Protein AF-A0A9X8VI84-F1 (afdb_monomer)

Secondary structure (DSSP, 8-state):
-EEEEE--GGGGGHHHHHHHHTTTTT-EEEEE--S-HHHHHHHHHHHHHTTT-----HHHHSSHHHHHHHH--TT-SSS--HHHHHHHHHHHTSPP--S--GGG----TTS--SS--

Nearest PDB structures (foldseek):
  7bg0-assembly2_E  TM=4.722E-01  e=3.021E+00  Escherichia coli K-12
  2p1r-assembly2_D  TM=3.308E-01  e=7.789E+00  Salmonella enterica subsp. enterica serovar Typhimurium str. LT2

Radius of gyration: 16.67 Å; Cα contacts (8 Å, |Δi|>4): 75; chains: 1; bounding box: 37×34×41 Å

Sequence (117 aa):
PQVVVEVNGPGSFVGKLLRQALKGTGCGVREVTITNRQKRILDAFEAPLLPCFLWAHSDVLDGSAYDQMRVFNPVVTNLPDDFSDSGTGANSETPVRIGENWSENRPAQGREDWQPS

Organism: Serratia marcescens (NCBI:txid615)

Solvent-accessible surface area (backbone atoms only — not comparable to full-atom values): 7558 Å² total; per-residue (Å²): 103,73,48,79,39,67,49,54,87,85,35,67,55,51,58,60,53,47,49,62,74,37,59,91,69,74,48,46,71,45,79,42,76,80,90,54,63,48,60,51,36,48,62,38,47,51,68,36,50,76,79,66,70,65,82,76,58,66,73,47,62,78,30,72,43,37,58,35,59,74,71,61,48,76,88,58,87,86,62,81,45,71,56,45,54,56,50,26,55,59,49,65,69,53,79,84,83,84,89,75,80,80,87,68,82,61,80,68,91,85,63,84,72,89,68,87,130

Structure (mmCIF, N/CA/C/O backbone):
data_AF-A0A9X8VI84-F1
#
_entry.id   AF-A0A9X8VI84-F1
#
loop_
_atom_site.group_PDB
_atom_site.id
_atom_site.type_symbol
_atom_site.label_atom_id
_atom_site.label_alt_id
_atom_site.label_comp_id
_atom_site.label_asym_id
_atom_site.label_entity_id
_atom_site.label_seq_id
_atom_site.pdbx_PDB_ins_code
_atom_site.Cartn_x
_atom_site.Cartn_y
_atom_site.Cartn_z
_atom_site.occupancy
_atom_site.B_iso_or_equiv
_atom_site.auth_seq_id
_atom_site.auth_comp_id
_atom_site.auth_asym_id
_atom_site.auth_atom_id
_atom_site.pdbx_PDB_model_num
ATOM 1 N N . PRO A 1 1 ? -8.588 8.148 12.024 1.00 81.06 1 PRO A N 1
ATOM 2 C CA . PRO A 1 1 ? -8.634 7.430 10.725 1.00 81.06 1 PRO A CA 1
ATOM 3 C C . PRO A 1 1 ? -8.026 8.331 9.654 1.00 81.06 1 PRO A C 1
ATOM 5 O O . PRO A 1 1 ? -8.169 9.550 9.756 1.00 81.06 1 PRO A O 1
ATOM 8 N N . GLN A 1 2 ? -7.309 7.761 8.690 1.00 86.19 2 GLN A N 1
ATOM 9 C CA . GLN A 1 2 ? -6.584 8.543 7.697 1.00 86.19 2 GLN A CA 1
ATOM 10 C C . GLN A 1 2 ? -6.512 7.800 6.367 1.00 86.19 2 GLN A C 1
ATOM 12 O O . GLN A 1 2 ? -6.346 6.585 6.345 1.00 86.19 2 GLN A O 1
ATOM 17 N N . VAL A 1 3 ? -6.607 8.553 5.275 1.00 87.94 3 VAL A N 1
ATOM 18 C CA . VAL A 1 3 ? -6.343 8.085 3.915 1.00 87.94 3 VAL A CA 1
ATOM 19 C C . VAL A 1 3 ? -5.045 8.723 3.436 1.00 87.94 3 VAL A C 1
ATOM 21 O O . VAL A 1 3 ? -4.876 9.945 3.512 1.00 87.94 3 VAL A O 1
ATOM 24 N N . VAL A 1 4 ? -4.126 7.892 2.954 1.00 87.56 4 VAL A N 1
ATOM 25 C CA . VAL A 1 4 ? -2.869 8.333 2.347 1.00 87.56 4 VAL A CA 1
ATOM 26 C C . VAL A 1 4 ? -2.992 8.195 0.836 1.00 87.56 4 VAL A C 1
ATOM 28 O O . VAL A 1 4 ? -3.396 7.149 0.340 1.00 87.56 4 VAL A O 1
ATOM 31 N N . VAL A 1 5 ? -2.679 9.267 0.115 1.00 88.12 5 VAL A N 1
ATOM 32 C CA . VAL A 1 5 ? -2.837 9.356 -1.339 1.00 88.12 5 VAL A CA 1
ATOM 33 C C . VAL A 1 5 ? -1.489 9.684 -1.957 1.00 88.12 5 VAL A C 1
ATOM 35 O O . VAL A 1 5 ? -0.882 10.703 -1.624 1.00 88.12 5 VAL A O 1
ATOM 38 N N . GLU A 1 6 ? -1.028 8.832 -2.866 1.00 85.12 6 GLU A N 1
ATOM 39 C CA . GLU A 1 6 ? 0.147 9.121 -3.680 1.00 85.12 6 GLU A CA 1
ATOM 40 C C . GLU A 1 6 ? -0.175 10.219 -4.705 1.00 85.12 6 GLU A C 1
ATOM 42 O O . GLU A 1 6 ? -1.187 10.173 -5.409 1.00 85.12 6 GLU A O 1
ATOM 47 N N . VAL A 1 7 ? 0.696 11.223 -4.797 1.00 85.81 7 VAL A N 1
ATOM 48 C CA . VAL A 1 7 ? 0.569 12.330 -5.745 1.00 85.81 7 VAL A CA 1
ATOM 49 C C . VAL A 1 7 ? 1.571 12.151 -6.878 1.00 85.81 7 VAL A C 1
ATOM 51 O O . VAL A 1 7 ? 2.685 12.666 -6.823 1.00 85.81 7 VAL A O 1
ATOM 54 N N . ASN A 1 8 ? 1.124 11.473 -7.936 1.00 79.12 8 ASN A N 1
ATOM 55 C CA . ASN A 1 8 ? 1.837 11.350 -9.208 1.00 79.12 8 ASN A CA 1
ATOM 56 C C . ASN A 1 8 ? 0.984 11.952 -10.321 1.00 79.12 8 ASN A C 1
ATOM 58 O O . ASN A 1 8 ? -0.168 11.555 -10.450 1.00 79.12 8 ASN A O 1
ATOM 62 N N . GLY A 1 9 ? 1.520 12.884 -11.121 1.00 73.38 9 GLY A N 1
ATOM 63 C CA . GLY A 1 9 ? 0.868 13.471 -12.309 1.00 73.38 9 GLY A CA 1
ATOM 64 C C . GLY A 1 9 ? -0.661 13.686 -12.187 1.00 73.38 9 GLY A C 1
ATOM 65 O O . GLY A 1 9 ? -1.082 14.696 -11.614 1.00 73.38 9 GLY A O 1
ATOM 66 N N . PRO A 1 10 ? -1.505 12.758 -12.699 1.00 62.84 10 PRO A N 1
ATOM 67 C CA . PRO A 1 10 ? -2.974 12.819 -12.603 1.00 62.84 10 PRO A CA 1
ATOM 68 C C . PRO A 1 10 ? -3.550 12.777 -11.168 1.00 62.84 10 PRO A C 1
ATOM 70 O O . PRO A 1 10 ? -4.630 13.314 -10.924 1.00 62.84 10 PRO A O 1
ATOM 73 N N . GLY A 1 11 ? -2.836 12.206 -10.195 1.00 59.94 11 GLY A N 1
ATOM 74 C CA . GLY A 1 11 ? -3.253 12.078 -8.793 1.00 59.94 11 GLY A CA 1
ATOM 75 C C . GLY A 1 11 ? -3.285 13.387 -7.990 1.00 59.94 11 GLY A C 1
ATOM 76 O O . GLY A 1 11 ? -3.859 13.417 -6.902 1.00 59.94 11 GLY A O 1
ATOM 77 N N . SER A 1 12 ? -2.749 14.498 -8.516 1.00 71.69 12 SER A N 1
ATOM 78 C CA . SER A 1 12 ? -2.687 15.782 -7.781 1.00 71.69 12 SER A CA 1
ATOM 79 C C . SER A 1 12 ? -4.051 16.404 -7.444 1.00 71.69 12 SER A C 1
ATOM 81 O O . SER A 1 12 ? -4.147 17.284 -6.586 1.00 71.69 12 SER A O 1
ATOM 83 N N . PHE A 1 13 ? -5.128 15.923 -8.071 1.00 83.69 13 PHE A N 1
ATOM 84 C CA . PHE A 1 13 ? -6.496 16.375 -7.807 1.00 83.69 13 PHE A CA 1
ATOM 85 C C . PHE A 1 13 ? -7.233 15.511 -6.775 1.00 83.69 13 PHE A C 1
ATOM 87 O O . PHE A 1 13 ? -8.149 15.999 -6.106 1.00 83.69 13 PHE A O 1
ATOM 94 N N . VAL A 1 14 ? -6.824 14.249 -6.609 1.00 88.25 14 VAL A N 1
ATOM 95 C CA . VAL A 1 14 ? -7.552 13.245 -5.816 1.00 88.25 14 VAL A CA 1
ATOM 96 C C . VAL A 1 14 ? -7.604 13.637 -4.343 1.00 88.25 14 VAL A C 1
ATOM 98 O O . VAL A 1 14 ? -8.669 13.593 -3.729 1.00 88.25 14 VAL A O 1
ATOM 101 N N . GLY A 1 15 ? -6.493 14.108 -3.776 1.00 89.50 15 GLY A N 1
ATOM 102 C C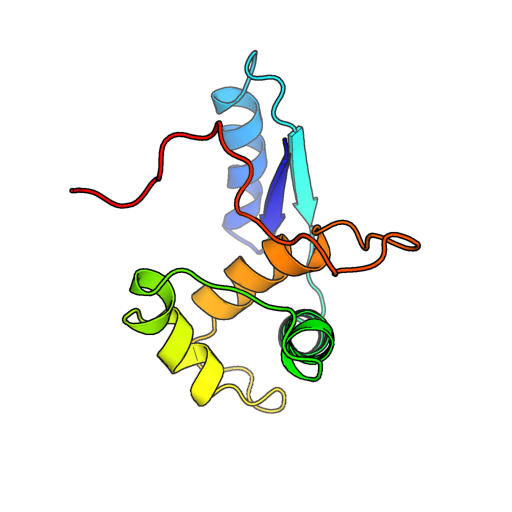A . GLY A 1 15 ? -6.459 14.479 -2.362 1.00 89.50 15 GLY A CA 1
ATOM 103 C C . GLY A 1 15 ? -7.355 15.678 -2.020 1.00 89.50 15 GLY A C 1
ATOM 104 O O . GLY A 1 15 ? -7.972 15.697 -0.954 1.00 89.50 15 GLY A O 1
ATOM 105 N N . LYS A 1 16 ? -7.526 16.644 -2.936 1.00 89.75 16 LYS A N 1
ATOM 106 C CA . LYS A 1 16 ? -8.469 17.765 -2.748 1.00 89.75 16 LYS A CA 1
ATOM 107 C C . LYS A 1 16 ? -9.922 17.289 -2.758 1.00 89.75 16 LYS A C 1
ATOM 109 O O . LYS A 1 16 ? -10.691 17.680 -1.881 1.00 89.75 16 LYS A O 1
ATOM 114 N N . LEU A 1 17 ? -10.275 16.419 -3.706 1.00 92.31 17 LEU A N 1
ATOM 115 C CA . LEU A 1 17 ? -11.614 15.829 -3.797 1.00 92.31 17 LEU A CA 1
ATOM 116 C C . LEU A 1 17 ? -11.937 14.979 -2.564 1.00 92.31 17 LEU A C 1
ATOM 118 O O . LEU A 1 17 ? -13.012 15.122 -1.989 1.00 92.31 17 LEU A O 1
ATOM 122 N N . LEU A 1 18 ? -10.987 14.164 -2.097 1.00 90.62 18 LEU A N 1
ATOM 123 C CA . LEU A 1 18 ? -11.159 13.354 -0.890 1.00 90.62 18 LEU A CA 1
ATOM 1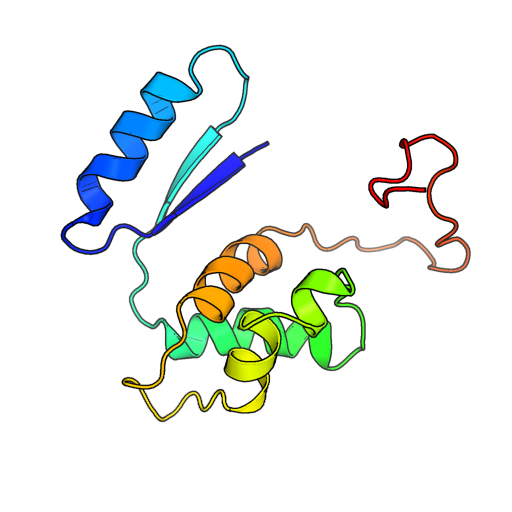24 C C . LEU A 1 18 ? -11.333 14.210 0.364 1.00 90.62 18 LEU A C 1
ATOM 126 O O . LEU A 1 18 ? -12.193 13.904 1.184 1.00 90.62 18 LEU A O 1
ATOM 130 N N . ARG A 1 19 ? -10.585 15.313 0.509 1.00 92.50 19 ARG A N 1
ATOM 131 C CA . ARG A 1 19 ? -10.782 16.248 1.633 1.00 92.50 19 ARG A CA 1
ATOM 132 C C . ARG A 1 19 ? -12.188 16.839 1.652 1.00 92.50 19 ARG A C 1
ATOM 134 O O . ARG A 1 19 ? -12.762 17.009 2.724 1.00 92.50 19 ARG A O 1
ATOM 141 N N . GLN A 1 20 ? -12.743 17.144 0.483 1.00 93.88 20 GLN A N 1
ATOM 142 C CA . GLN A 1 20 ? -14.116 17.622 0.373 1.00 93.88 20 GLN A CA 1
ATOM 143 C C . GLN A 1 20 ? -15.129 16.515 0.690 1.00 93.88 20 GLN A C 1
ATOM 145 O O . GLN A 1 20 ? -16.055 16.754 1.461 1.00 93.88 20 GLN A O 1
ATOM 150 N N . ALA A 1 21 ? -14.939 15.316 0.136 1.00 93.94 21 ALA A N 1
ATOM 151 C CA . ALA A 1 21 ? -15.840 14.180 0.327 1.00 93.94 21 ALA A CA 1
ATOM 152 C C . ALA A 1 21 ? -15.871 13.681 1.781 1.00 93.94 21 ALA A C 1
ATOM 154 O O . ALA A 1 21 ? -16.922 13.300 2.285 1.00 93.94 21 ALA A O 1
ATOM 155 N N . LEU A 1 22 ? -14.732 13.721 2.475 1.00 93.38 22 LEU A N 1
ATOM 156 C CA . LEU A 1 22 ? -14.589 13.251 3.856 1.00 93.38 22 LEU A CA 1
ATOM 157 C C . LEU A 1 22 ? -14.841 14.349 4.899 1.00 93.38 22 LEU A C 1
ATOM 159 O O . LEU A 1 22 ? -14.646 14.127 6.100 1.00 93.38 22 LEU A O 1
ATOM 163 N N . LYS A 1 23 ? -15.287 15.537 4.484 1.00 94.06 23 LYS A N 1
ATOM 164 C CA . LYS A 1 23 ? -15.569 16.641 5.403 1.00 94.06 23 LYS A CA 1
ATOM 165 C C . LYS A 1 23 ? -16.629 16.226 6.432 1.00 94.06 23 LYS A C 1
ATOM 167 O O . LYS A 1 23 ? -17.698 15.750 6.078 1.00 94.06 23 LYS A O 1
ATOM 172 N N . GLY A 1 24 ? -16.329 16.425 7.716 1.00 91.75 24 GLY A N 1
ATOM 173 C CA . GLY A 1 24 ? -17.226 16.071 8.826 1.00 91.75 24 GLY A CA 1
ATOM 174 C C . GLY A 1 24 ? -17.118 14.622 9.317 1.00 91.75 24 GLY A C 1
ATOM 175 O O . GLY A 1 24 ? -17.687 14.305 10.353 1.00 91.75 24 GLY A O 1
ATOM 176 N N . THR A 1 25 ? -16.342 13.762 8.645 1.00 93.00 25 THR A N 1
ATOM 177 C CA . THR A 1 25 ? -16.138 12.359 9.068 1.00 93.00 25 THR A CA 1
ATOM 178 C C . THR A 1 25 ? -15.039 12.186 10.124 1.00 93.00 25 THR A C 1
ATOM 180 O O . THR A 1 25 ? -14.905 11.118 10.713 1.00 93.00 25 THR A O 1
ATOM 183 N N . GLY A 1 26 ? -14.200 13.209 10.332 1.00 90.44 26 GLY A N 1
ATOM 184 C CA . GLY A 1 26 ? -12.994 13.108 11.164 1.00 90.44 26 GLY A CA 1
ATOM 185 C C . GLY A 1 26 ? -11.855 12.289 10.535 1.00 90.44 26 GLY A C 1
ATOM 186 O O . GLY A 1 26 ? -10.855 12.026 11.202 1.00 90.44 26 GLY A O 1
ATOM 187 N N . CYS A 1 27 ? -11.978 11.877 9.266 1.00 90.50 27 CYS A N 1
ATOM 188 C CA . CYS A 1 27 ? -10.923 11.184 8.531 1.00 90.50 27 CYS A CA 1
ATOM 189 C C . CYS A 1 27 ? -9.940 12.181 7.897 1.00 90.50 27 CYS A C 1
ATOM 191 O O . CYS A 1 27 ? -10.332 13.047 7.114 1.00 90.50 27 CYS A O 1
ATOM 193 N N . GLY A 1 28 ? -8.656 12.064 8.240 1.00 90.69 28 GLY A N 1
ATOM 194 C CA . GLY A 1 28 ? -7.596 12.880 7.651 1.00 90.69 28 GLY A CA 1
ATOM 195 C C . GLY A 1 28 ? -7.235 12.417 6.239 1.00 90.69 28 GLY A C 1
ATOM 196 O O . GLY A 1 28 ? -7.308 11.231 5.932 1.00 90.69 28 GLY A O 1
ATOM 197 N N . VAL A 1 29 ? -6.787 13.339 5.387 1.00 91.81 29 VAL A N 1
ATOM 198 C CA . VAL A 1 29 ? -6.239 13.013 4.061 1.00 91.81 29 VAL A CA 1
ATOM 199 C C . VAL A 1 29 ? -4.821 13.551 3.982 1.00 91.81 29 VAL A C 1
ATOM 201 O O . VAL A 1 29 ? -4.619 14.763 4.094 1.00 91.81 29 VAL A O 1
ATOM 2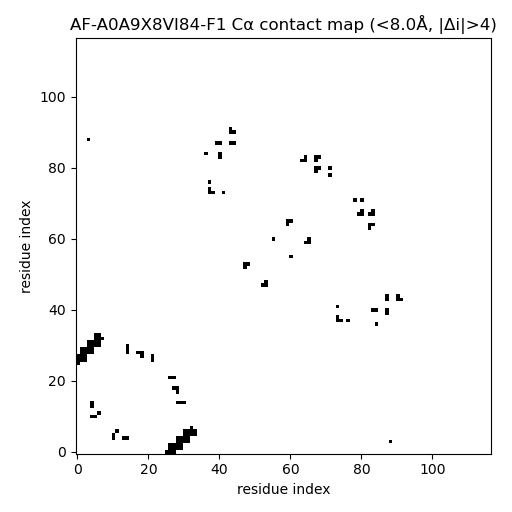04 N N . ARG A 1 30 ? -3.850 12.662 3.774 1.00 89.75 30 ARG A N 1
ATOM 205 C CA . ARG A 1 30 ? -2.437 13.016 3.612 1.00 89.75 30 ARG A CA 1
ATOM 206 C C . ARG A 1 30 ? -1.963 12.646 2.223 1.00 89.75 30 ARG A C 1
ATOM 208 O O . ARG A 1 30 ? -2.173 11.535 1.757 1.00 89.75 30 ARG A O 1
ATOM 215 N N . GLU A 1 31 ? -1.304 13.597 1.593 1.00 89.94 31 GLU A N 1
ATOM 216 C CA . GLU A 1 31 ? -0.677 13.420 0.293 1.00 89.94 31 GLU A CA 1
ATOM 217 C C . GLU A 1 31 ? 0.796 13.060 0.482 1.00 89.94 31 GLU A C 1
ATOM 219 O O . GLU A 1 31 ? 1.462 13.610 1.364 1.00 89.94 31 GLU A O 1
ATOM 224 N N . VAL A 1 32 ? 1.293 12.124 -0.323 1.00 87.44 32 VAL A N 1
ATOM 225 C CA . VAL A 1 32 ? 2.695 11.696 -0.319 1.00 87.44 32 VAL A CA 1
ATOM 226 C C . VAL A 1 32 ? 3.241 11.679 -1.739 1.00 87.44 32 VAL A C 1
ATOM 228 O O . VAL A 1 32 ? 2.556 11.271 -2.672 1.00 87.44 32 VAL A O 1
ATOM 231 N N . THR A 1 33 ? 4.485 12.112 -1.907 1.00 87.38 33 THR A N 1
ATOM 232 C CA . THR A 1 33 ? 5.227 11.945 -3.160 1.00 87.38 33 THR A CA 1
ATOM 233 C C . THR A 1 33 ? 6.234 10.826 -2.959 1.00 87.38 33 THR A C 1
ATOM 235 O O . THR A 1 33 ? 7.032 10.877 -2.021 1.00 87.38 33 THR A O 1
ATOM 238 N N . ILE A 1 34 ? 6.190 9.814 -3.820 1.00 85.25 34 ILE A N 1
ATOM 239 C CA . ILE A 1 34 ? 7.066 8.648 -3.727 1.00 85.25 34 ILE A CA 1
ATOM 240 C C . ILE A 1 34 ? 8.165 8.796 -4.775 1.00 85.25 34 ILE A C 1
ATOM 242 O O . ILE A 1 34 ? 7.905 8.906 -5.967 1.00 85.25 34 ILE A O 1
ATOM 246 N N . THR A 1 35 ? 9.416 8.825 -4.322 1.00 82.56 35 THR A N 1
ATOM 247 C CA . THR A 1 35 ? 10.587 8.954 -5.202 1.00 82.56 35 THR A CA 1
ATOM 248 C C . THR A 1 35 ? 11.141 7.606 -5.649 1.00 82.56 35 THR A C 1
ATOM 250 O O . THR A 1 35 ? 11.661 7.497 -6.754 1.00 82.56 35 THR A O 1
ATOM 253 N N . ASN A 1 36 ? 11.030 6.569 -4.813 1.00 87.62 36 ASN A N 1
ATOM 254 C CA . ASN A 1 36 ? 11.465 5.214 -5.141 1.00 87.62 36 ASN A CA 1
ATOM 255 C C . ASN A 1 36 ? 10.399 4.196 -4.721 1.00 87.62 36 ASN A C 1
ATOM 257 O O . ASN A 1 36 ? 10.398 3.705 -3.590 1.00 87.62 36 ASN A O 1
ATOM 261 N N . ARG A 1 37 ? 9.485 3.905 -5.653 1.00 87.31 37 ARG A N 1
ATOM 262 C CA . ARG A 1 37 ? 8.362 2.982 -5.450 1.00 87.31 37 ARG A CA 1
ATOM 263 C C . ARG A 1 37 ? 8.836 1.574 -5.086 1.00 87.31 37 ARG A C 1
ATOM 265 O O . ARG A 1 37 ? 8.411 1.040 -4.069 1.00 87.31 37 ARG A O 1
ATOM 272 N N . GLN A 1 38 ? 9.776 1.016 -5.850 1.00 91.50 38 GLN A N 1
ATOM 273 C CA . GLN A 1 38 ? 10.233 -0.367 -5.665 1.00 91.50 38 GLN A CA 1
ATOM 274 C C . GLN A 1 38 ? 10.853 -0.596 -4.283 1.00 91.50 38 GLN A C 1
ATOM 276 O O . GLN A 1 38 ? 10.519 -1.560 -3.596 1.00 91.50 38 GLN A O 1
ATOM 281 N N . LYS A 1 39 ? 11.705 0.334 -3.830 1.00 91.06 39 LYS A N 1
ATOM 282 C CA . LYS A 1 39 ? 12.287 0.265 -2.486 1.00 91.06 39 LYS A CA 1
ATOM 283 C C . LYS A 1 39 ? 11.220 0.364 -1.396 1.00 91.06 39 LYS A C 1
ATOM 285 O O . LYS A 1 39 ? 11.280 -0.373 -0.420 1.00 91.06 39 LYS A O 1
ATOM 290 N N . ARG A 1 40 ? 10.251 1.264 -1.562 1.00 90.00 40 ARG A N 1
ATOM 291 C CA . ARG A 1 40 ? 9.176 1.469 -0.589 1.00 90.00 40 ARG A CA 1
ATOM 292 C C . ARG A 1 40 ? 8.326 0.207 -0.412 1.00 90.00 40 ARG A C 1
ATOM 294 O O . ARG A 1 40 ? 8.038 -0.153 0.724 1.00 90.00 40 ARG A O 1
ATOM 301 N N . ILE A 1 41 ? 7.959 -0.457 -1.513 1.00 91.69 41 ILE A N 1
ATOM 302 C CA . ILE A 1 41 ? 7.210 -1.722 -1.482 1.00 91.69 41 ILE A CA 1
ATOM 303 C C . ILE A 1 41 ? 8.021 -2.787 -0.740 1.00 91.69 41 ILE A C 1
ATOM 305 O O . ILE A 1 41 ? 7.514 -3.394 0.201 1.00 91.69 41 ILE A O 1
ATOM 309 N N . LEU A 1 42 ? 9.293 -2.971 -1.111 1.00 92.31 42 LEU A N 1
ATOM 310 C CA . LEU A 1 42 ? 10.162 -3.954 -0.466 1.00 92.31 42 LEU A CA 1
ATOM 311 C C . LEU A 1 42 ? 10.258 -3.717 1.048 1.00 92.31 42 LEU A C 1
ATOM 313 O O . LEU A 1 42 ? 9.936 -4.614 1.823 1.00 92.31 42 LEU A O 1
ATOM 317 N N . ASP A 1 43 ? 10.612 -2.497 1.463 1.00 89.56 43 ASP A N 1
ATOM 318 C CA . ASP A 1 43 ? 10.813 -2.155 2.875 1.00 89.56 43 ASP A CA 1
ATOM 319 C C . ASP A 1 43 ? 9.520 -2.348 3.704 1.00 89.56 43 ASP A C 1
ATOM 321 O O . ASP A 1 43 ? 9.577 -2.759 4.865 1.00 89.56 43 ASP A O 1
ATOM 325 N N . ALA A 1 44 ? 8.341 -2.079 3.125 1.00 89.75 44 ALA A N 1
ATOM 326 C CA . ALA A 1 44 ? 7.064 -2.197 3.834 1.00 89.75 44 ALA A CA 1
ATOM 327 C C . ALA A 1 44 ? 6.569 -3.639 4.004 1.00 89.75 44 ALA A C 1
ATOM 329 O O . ALA A 1 44 ? 5.819 -3.906 4.944 1.00 89.75 44 ALA A O 1
ATOM 330 N N . PHE A 1 45 ? 6.935 -4.554 3.102 1.00 89.69 45 PHE A N 1
ATOM 331 C CA . PHE A 1 45 ? 6.499 -5.953 3.151 1.00 89.69 45 PHE A CA 1
ATOM 332 C C . PHE A 1 45 ? 7.548 -6.893 3.739 1.00 89.69 45 PHE A C 1
ATOM 334 O O . PHE A 1 45 ? 7.178 -7.835 4.434 1.00 89.69 45 PHE A O 1
ATOM 341 N N . GLU A 1 46 ? 8.838 -6.638 3.524 1.00 88.56 46 GLU A N 1
ATOM 342 C CA . GLU A 1 46 ? 9.917 -7.486 4.039 1.00 88.56 46 GLU A CA 1
ATOM 343 C C . GLU A 1 46 ? 9.874 -7.574 5.571 1.00 88.56 46 GLU A C 1
ATOM 345 O O . GLU A 1 46 ? 9.856 -8.670 6.137 1.00 88.56 46 GLU A O 1
ATOM 350 N N . ALA A 1 47 ? 9.761 -6.424 6.241 1.00 82.69 47 ALA A N 1
ATOM 351 C CA . ALA A 1 47 ? 9.747 -6.343 7.697 1.00 82.69 47 ALA A CA 1
ATOM 352 C C . ALA A 1 47 ? 8.611 -7.149 8.369 1.00 82.69 47 ALA A C 1
ATOM 354 O O . ALA A 1 47 ? 8.906 -7.855 9.333 1.00 82.69 47 ALA A O 1
ATOM 355 N N . PRO A 1 48 ? 7.340 -7.095 7.918 1.00 85.12 48 PRO A N 1
ATOM 356 C CA . PRO A 1 48 ? 6.267 -7.887 8.524 1.00 85.12 48 PRO A CA 1
ATOM 357 C C . PRO A 1 48 ? 6.134 -9.324 7.980 1.00 85.12 48 PRO A C 1
ATOM 359 O O . PRO A 1 48 ? 5.586 -10.173 8.688 1.00 85.12 48 PRO A O 1
ATOM 362 N N . LEU A 1 49 ? 6.629 -9.635 6.772 1.00 85.44 49 LEU A N 1
ATOM 363 C CA . LEU A 1 49 ? 6.569 -10.995 6.211 1.00 85.44 49 LEU A CA 1
ATOM 364 C C . LEU A 1 49 ? 7.617 -11.937 6.812 1.00 85.44 49 LEU A C 1
ATOM 366 O O . LEU A 1 49 ? 7.277 -13.072 7.133 1.00 85.44 49 LEU A O 1
ATOM 370 N N . LEU A 1 50 ? 8.864 -11.485 6.995 1.00 81.25 50 LEU A N 1
ATOM 371 C CA . LEU A 1 50 ? 9.949 -12.313 7.546 1.00 81.25 50 LEU A CA 1
ATOM 372 C C . LEU A 1 50 ? 9.620 -12.945 8.914 1.00 81.25 50 LEU A C 1
ATOM 374 O O . LEU A 1 50 ? 9.889 -14.133 9.094 1.00 8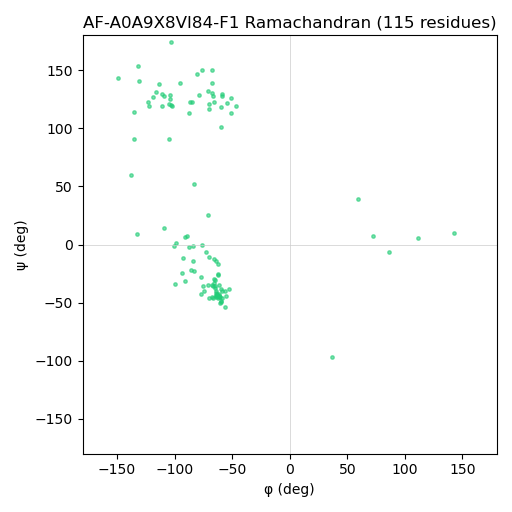1.25 50 LEU A O 1
ATOM 378 N N . PRO A 1 51 ? 9.034 -12.212 9.879 1.00 82.25 51 PRO A N 1
ATOM 379 C CA . PRO A 1 51 ? 8.629 -12.780 11.158 1.00 82.25 51 PRO A CA 1
ATOM 380 C C . PRO A 1 51 ? 7.191 -13.340 11.147 1.00 82.25 51 PRO A C 1
ATOM 382 O O . PRO A 1 51 ? 6.696 -13.717 12.206 1.00 82.25 51 PRO A O 1
ATOM 385 N N . CYS A 1 52 ? 6.513 -13.399 9.991 1.00 81.12 52 CYS A N 1
ATOM 386 C CA . CYS A 1 52 ? 5.126 -13.865 9.835 1.00 81.12 52 CYS A CA 1
ATOM 387 C C . CYS A 1 52 ? 4.082 -13.073 10.654 1.00 81.12 52 CYS A C 1
ATOM 389 O O . CYS A 1 52 ? 3.142 -13.651 11.199 1.00 81.12 52 CYS A O 1
ATOM 391 N N . PHE A 1 53 ? 4.224 -11.747 10.740 1.00 79.25 53 PHE A N 1
ATOM 392 C CA . PHE A 1 53 ? 3.282 -10.870 11.457 1.00 79.25 53 PHE A CA 1
ATOM 393 C C . PHE A 1 53 ? 2.295 -10.134 10.538 1.00 79.25 53 PHE A C 1
ATOM 395 O O . PHE A 1 53 ? 1.437 -9.404 11.035 1.00 79.25 53 PHE A O 1
ATOM 402 N N . LEU A 1 54 ? 2.378 -10.324 9.217 1.00 84.19 54 LEU A N 1
ATOM 403 C CA . LEU A 1 54 ? 1.386 -9.806 8.276 1.00 84.19 54 LEU A CA 1
ATOM 404 C C . LEU A 1 54 ? 0.223 -10.790 8.120 1.00 84.19 54 LEU A C 1
ATOM 406 O O . LEU A 1 54 ? 0.419 -11.932 7.711 1.00 84.19 54 LEU A O 1
ATOM 410 N N . TRP A 1 55 ? -0.990 -10.319 8.393 1.00 84.25 55 TRP A N 1
ATOM 411 C CA . TRP A 1 55 ? -2.224 -11.073 8.195 1.00 84.25 55 TRP A CA 1
ATOM 412 C C . TRP A 1 55 ? -3.035 -10.405 7.093 1.00 84.25 55 TRP A C 1
ATOM 414 O O . TRP A 1 55 ? -3.147 -9.180 7.052 1.00 84.25 55 TRP A O 1
ATOM 424 N N . ALA A 1 56 ? -3.617 -11.211 6.217 1.00 85.44 56 ALA A N 1
ATOM 425 C CA . ALA A 1 56 ? -4.494 -10.752 5.154 1.00 85.44 56 ALA A CA 1
ATOM 426 C C . ALA A 1 56 ? -5.761 -11.607 5.142 1.00 85.44 56 ALA A C 1
ATOM 428 O O . ALA A 1 56 ? -5.746 -12.759 5.579 1.00 85.44 56 ALA A O 1
ATOM 429 N N . HIS A 1 57 ? -6.858 -11.037 4.649 1.00 88.69 57 HIS A N 1
ATOM 430 C CA . HIS A 1 57 ? -8.060 -11.820 4.399 1.00 88.69 57 HIS A CA 1
ATOM 431 C C . HIS A 1 57 ? -7.829 -12.823 3.251 1.00 88.69 57 HIS A C 1
ATOM 433 O O . HIS A 1 57 ? -7.070 -12.515 2.333 1.00 88.69 57 HIS A O 1
ATOM 439 N N . SER A 1 58 ? -8.508 -13.978 3.260 1.00 89.75 58 SER A N 1
ATOM 440 C CA . SER A 1 58 ? -8.479 -14.947 2.156 1.00 89.75 58 SER A CA 1
ATOM 441 C C . SER A 1 58 ? -8.825 -14.313 0.813 1.00 89.75 58 SER A C 1
ATOM 443 O O . SER A 1 58 ? -8.115 -14.574 -0.145 1.00 89.75 58 SER A O 1
ATOM 445 N N . ASP A 1 59 ? -9.775 -13.373 0.744 1.00 88.50 59 ASP A N 1
ATOM 446 C CA . ASP A 1 59 ? -10.103 -12.709 -0.533 1.00 88.50 59 ASP A CA 1
ATOM 447 C C . ASP A 1 59 ? -8.922 -11.921 -1.126 1.00 88.50 59 ASP A C 1
ATOM 449 O O . ASP A 1 59 ? -8.847 -11.715 -2.335 1.00 88.50 59 ASP A O 1
ATOM 453 N N . VAL A 1 60 ? -7.988 -11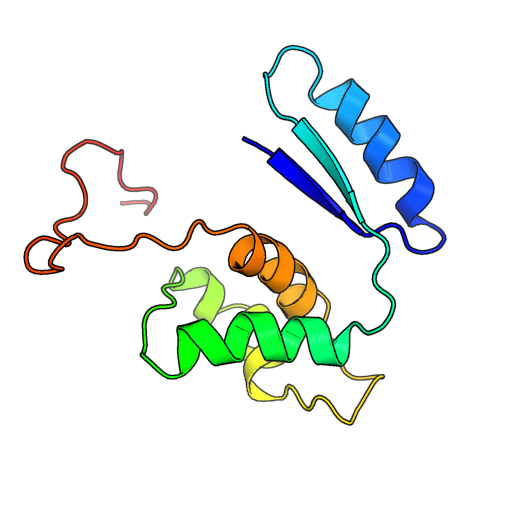.454 -0.287 1.00 88.19 60 VAL A N 1
ATOM 454 C CA . VAL A 1 60 ? -6.760 -10.793 -0.757 1.00 88.19 60 VAL A CA 1
ATOM 455 C C . VAL A 1 60 ? -5.775 -11.826 -1.306 1.00 88.19 60 VAL A C 1
ATOM 457 O O . VAL A 1 60 ? -5.074 -11.539 -2.276 1.00 88.19 60 VAL A O 1
ATOM 460 N N . LEU A 1 61 ? -5.733 -13.016 -0.699 1.00 87.56 61 LEU A N 1
ATOM 461 C CA . LEU A 1 61 ? -4.898 -14.139 -1.134 1.00 87.56 61 LEU A CA 1
ATOM 462 C C . LEU A 1 61 ? -5.409 -14.766 -2.437 1.00 87.56 61 LEU A C 1
ATOM 464 O O . LEU A 1 61 ? -4.606 -15.158 -3.275 1.00 87.56 61 LEU A O 1
ATOM 468 N N . ASP A 1 62 ? -6.727 -14.800 -2.619 1.00 89.19 62 ASP A N 1
ATOM 469 C CA . ASP A 1 62 ? -7.389 -15.300 -3.828 1.00 89.19 62 ASP A CA 1
ATOM 470 C C . ASP A 1 62 ? -7.486 -14.229 -4.935 1.00 89.19 62 ASP A C 1
ATOM 472 O O . ASP A 1 62 ? -7.998 -14.482 -6.028 1.00 89.19 62 ASP A O 1
ATOM 476 N N . GLY A 1 63 ? -7.006 -13.014 -4.655 1.00 88.50 63 GLY A N 1
ATOM 477 C CA . GLY A 1 63 ? -7.044 -11.869 -5.556 1.00 88.50 63 GLY A CA 1
ATOM 478 C C . GLY A 1 63 ? -5.707 -11.559 -6.234 1.00 88.50 63 GLY A C 1
ATOM 479 O O . GLY A 1 63 ? -4.643 -12.074 -5.894 1.00 88.50 63 GLY A O 1
ATOM 480 N N . SER A 1 64 ? -5.742 -10.598 -7.159 1.00 90.12 64 SER A N 1
ATOM 481 C CA . SER A 1 64 ? -4.575 -10.148 -7.937 1.00 90.12 64 SER A CA 1
ATOM 482 C C . SER A 1 64 ? -3.441 -9.540 -7.103 1.00 90.12 64 SER A C 1
ATOM 484 O O . SER A 1 64 ? -2.320 -9.413 -7.596 1.00 90.12 64 SER A O 1
ATOM 486 N N . ALA A 1 65 ? -3.708 -9.148 -5.854 1.00 89.50 65 ALA A N 1
ATOM 487 C CA . ALA A 1 65 ? -2.684 -8.648 -4.941 1.00 89.50 65 ALA A CA 1
ATOM 488 C C . ALA A 1 65 ? -1.649 -9.736 -4.605 1.00 89.50 65 ALA A C 1
ATOM 490 O O . ALA A 1 65 ? -0.448 -9.465 -4.614 1.00 89.50 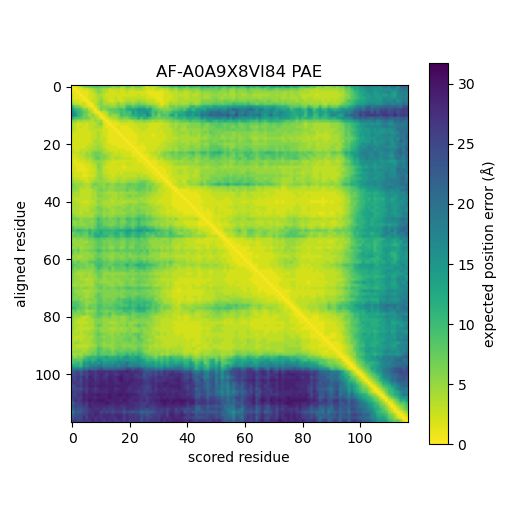65 ALA A O 1
ATOM 491 N N . TYR A 1 66 ? -2.101 -10.973 -4.377 1.00 90.38 66 TYR A N 1
ATOM 492 C CA . TYR A 1 66 ? -1.218 -12.105 -4.105 1.00 90.38 66 TYR A CA 1
ATOM 493 C C . TYR A 1 66 ? -0.310 -12.423 -5.296 1.00 90.38 66 TYR A C 1
ATOM 495 O O . TYR A 1 66 ? 0.902 -12.582 -5.130 1.00 90.38 66 TYR A O 1
ATOM 503 N N . ASP A 1 67 ? -0.876 -12.437 -6.505 1.00 91.25 67 ASP A N 1
ATOM 504 C CA . ASP A 1 67 ? -0.118 -12.688 -7.731 1.00 91.25 67 ASP A CA 1
ATOM 505 C C . ASP A 1 67 ? 0.982 -11.643 -7.940 1.00 91.25 67 ASP A C 1
ATOM 507 O O . ASP A 1 67 ? 2.129 -12.005 -8.211 1.00 91.25 67 ASP A O 1
ATOM 511 N N . GLN A 1 68 ? 0.663 -10.355 -7.748 1.00 92.19 68 GLN A N 1
ATOM 512 C CA . GLN A 1 68 ? 1.646 -9.270 -7.840 1.00 92.19 68 GLN A CA 1
ATOM 513 C C . GLN A 1 68 ? 2.759 -9.412 -6.799 1.00 92.19 68 GLN A C 1
ATOM 515 O O . GLN A 1 68 ? 3.931 -9.244 -7.135 1.00 92.19 68 GLN A O 1
ATOM 520 N N . MET A 1 69 ? 2.426 -9.763 -5.552 1.00 89.56 69 MET A N 1
ATOM 521 C CA . MET A 1 69 ? 3.425 -9.976 -4.501 1.00 89.56 69 MET A CA 1
ATOM 522 C C . MET A 1 69 ? 4.342 -11.168 -4.795 1.00 89.56 69 MET A C 1
ATOM 524 O O . MET A 1 69 ? 5.539 -11.099 -4.523 1.00 89.56 69 MET A O 1
ATOM 528 N N . ARG A 1 70 ? 3.817 -12.250 -5.382 1.00 90.19 70 ARG A N 1
ATOM 529 C CA . ARG A 1 70 ? 4.594 -13.460 -5.687 1.00 90.19 70 ARG A CA 1
ATOM 530 C C . ARG A 1 70 ? 5.650 -13.237 -6.771 1.00 90.19 70 ARG A C 1
ATOM 532 O O . ARG A 1 70 ? 6.707 -13.864 -6.727 1.00 90.19 70 ARG A O 1
ATOM 539 N N . VAL A 1 71 ? 5.355 -12.394 -7.758 1.00 90.56 71 VAL A N 1
ATOM 540 C CA . VAL A 1 71 ? 6.256 -12.115 -8.893 1.00 90.56 71 VAL A CA 1
ATOM 541 C C . VAL A 1 71 ? 7.064 -10.828 -8.719 1.00 90.56 71 VAL A C 1
ATOM 543 O O . VAL A 1 71 ? 7.830 -10.464 -9.614 1.00 90.56 71 VAL A O 1
ATOM 546 N N . PHE A 1 72 ? 6.896 -10.137 -7.589 1.00 91.38 72 PHE A N 1
ATOM 547 C CA . PHE A 1 72 ? 7.558 -8.872 -7.312 1.00 91.38 72 PHE A CA 1
ATOM 548 C C . PHE A 1 72 ? 9.085 -9.015 -7.360 1.00 91.38 72 PHE A C 1
ATOM 550 O O . PHE A 1 72 ? 9.676 -9.879 -6.710 1.00 91.38 72 PHE A O 1
ATOM 557 N N . ASN A 1 73 ? 9.732 -8.132 -8.119 1.00 91.19 73 ASN A N 1
ATOM 558 C CA . ASN A 1 73 ? 11.182 -8.030 -8.186 1.00 91.19 73 ASN A CA 1
ATOM 559 C C . ASN A 1 73 ? 11.577 -6.547 -8.113 1.00 91.19 73 ASN A C 1
ATOM 561 O O . ASN A 1 73 ? 11.311 -5.820 -9.071 1.00 91.19 73 ASN A O 1
ATOM 565 N N . PRO A 1 74 ? 12.267 -6.099 -7.046 1.00 90.38 74 PRO A N 1
ATOM 566 C CA . PRO A 1 74 ? 12.570 -4.682 -6.834 1.00 90.38 74 PRO A CA 1
ATOM 567 C C . PRO A 1 74 ? 13.524 -4.084 -7.883 1.00 90.38 74 PRO A C 1
ATOM 569 O O . PRO A 1 74 ? 13.693 -2.868 -7.941 1.00 90.38 74 PRO A O 1
ATOM 572 N N . VAL A 1 75 ? 14.167 -4.919 -8.708 1.00 92.69 75 VAL A N 1
ATOM 573 C CA . VAL A 1 75 ? 15.052 -4.486 -9.802 1.00 92.69 75 VAL A CA 1
ATOM 574 C C . VAL A 1 75 ? 14.261 -4.140 -11.071 1.00 92.69 75 VAL A C 1
ATOM 576 O O . VAL A 1 75 ? 14.748 -3.389 -11.915 1.00 92.69 75 VAL A O 1
ATOM 579 N N . VAL A 1 76 ? 13.043 -4.668 -11.227 1.00 89.94 76 VAL A N 1
ATOM 580 C CA . VAL A 1 76 ? 12.229 -4.491 -12.435 1.00 89.94 76 VAL A CA 1
ATOM 581 C C . VAL A 1 76 ? 11.153 -3.440 -12.183 1.00 89.94 76 VAL A C 1
ATOM 583 O O . VAL A 1 76 ? 10.285 -3.622 -11.342 1.00 89.94 76 VAL A O 1
ATOM 586 N N . THR A 1 77 ? 11.169 -2.348 -12.946 1.00 84.94 77 THR A N 1
ATOM 587 C CA . THR A 1 77 ? 10.276 -1.197 -12.710 1.00 84.94 77 THR A CA 1
ATOM 588 C C . THR A 1 77 ? 8.964 -1.225 -13.494 1.00 84.94 77 THR A C 1
ATOM 590 O O . THR A 1 77 ? 8.097 -0.403 -13.231 1.00 84.94 77 THR A O 1
ATOM 593 N N . ASN A 1 78 ? 8.828 -2.118 -14.478 1.00 86.12 78 ASN A N 1
ATOM 594 C CA . ASN A 1 78 ? 7.691 -2.142 -15.411 1.00 86.12 78 ASN A CA 1
ATOM 595 C C . ASN A 1 78 ? 6.739 -3.329 -15.185 1.00 86.12 78 ASN A C 1
ATOM 597 O O . ASN A 1 78 ? 5.936 -3.647 -16.063 1.00 86.12 78 ASN A O 1
ATOM 601 N N . LEU A 1 79 ? 6.847 -4.019 -14.049 1.00 86.00 79 LEU A N 1
ATOM 602 C CA . LEU A 1 79 ? 5.878 -5.046 -13.671 1.00 86.00 79 LEU A CA 1
ATOM 603 C C . LEU A 1 79 ? 4.633 -4.382 -13.064 1.00 86.00 79 LEU A C 1
ATOM 605 O O . LEU A 1 79 ? 4.770 -3.355 -12.403 1.00 86.00 79 LEU A O 1
ATOM 609 N N . PRO A 1 80 ? 3.431 -4.952 -13.256 1.00 87.62 80 PRO A N 1
ATOM 610 C CA . PRO A 1 80 ? 2.238 -4.480 -12.562 1.00 87.62 80 PRO A CA 1
ATOM 611 C C . PRO A 1 80 ? 2.419 -4.586 -11.043 1.00 87.62 80 PRO A C 1
ATOM 613 O O . PRO A 1 80 ? 2.599 -5.688 -10.523 1.00 87.62 80 PRO A O 1
ATOM 616 N N . ASP A 1 81 ? 2.365 -3.454 -10.343 1.00 88.25 81 ASP A N 1
ATOM 617 C CA . ASP A 1 81 ? 2.599 -3.373 -8.897 1.00 88.25 81 ASP A CA 1
ATOM 618 C C . ASP A 1 81 ? 1.543 -2.555 -8.136 1.00 88.25 81 ASP A C 1
ATOM 620 O O . ASP A 1 81 ? 1.701 -2.314 -6.942 1.00 88.25 81 ASP A O 1
ATOM 624 N N . ASP A 1 82 ? 0.443 -2.167 -8.789 1.00 88.00 82 ASP A N 1
ATOM 625 C CA . ASP A 1 82 ? -0.548 -1.237 -8.231 1.00 88.00 82 ASP A CA 1
ATOM 626 C C . ASP A 1 82 ? -1.186 -1.715 -6.912 1.00 88.00 82 ASP A C 1
ATOM 628 O O . ASP A 1 82 ? -1.396 -0.916 -5.992 1.00 88.00 82 ASP A O 1
ATOM 632 N N . PHE A 1 83 ? -1.493 -3.014 -6.781 1.00 89.38 83 PHE A N 1
ATOM 633 C CA . PHE A 1 83 ? -2.073 -3.563 -5.550 1.00 89.38 83 PHE A CA 1
ATOM 634 C C . PHE A 1 83 ? -1.020 -3.667 -4.443 1.00 89.38 83 PHE A C 1
ATOM 636 O O . PHE A 1 83 ? -1.305 -3.315 -3.295 1.00 89.38 83 PHE A O 1
ATOM 643 N N . SER A 1 84 ? 0.205 -4.072 -4.787 1.00 89.19 84 SER A N 1
ATOM 644 C CA . SER A 1 84 ? 1.339 -4.082 -3.856 1.00 89.19 84 SER A CA 1
ATOM 645 C C . SER A 1 84 ? 1.658 -2.669 -3.348 1.00 89.19 84 SER A C 1
ATOM 647 O O . SER A 1 84 ? 1.794 -2.446 -2.143 1.00 89.19 84 SER A O 1
ATOM 649 N N . ASP A 1 85 ? 1.701 -1.671 -4.230 1.00 88.00 85 ASP A N 1
ATOM 650 C CA . ASP A 1 85 ? 1.974 -0.278 -3.860 1.00 88.00 85 ASP A CA 1
ATOM 651 C C . ASP A 1 85 ? 0.851 0.329 -3.002 1.00 88.00 85 ASP A C 1
ATOM 653 O O . ASP A 1 85 ? 1.107 1.051 -2.029 1.00 88.00 85 ASP A O 1
ATOM 657 N N . SER A 1 86 ? -0.401 -0.043 -3.284 1.00 86.56 86 SER A N 1
ATOM 658 C CA . SER A 1 86 ? -1.551 0.335 -2.455 1.00 86.56 86 SER A CA 1
ATOM 659 C C . SER A 1 86 ? -1.441 -0.243 -1.036 1.00 86.56 86 SER A C 1
ATOM 661 O O . SER A 1 86 ? -1.598 0.487 -0.052 1.00 86.56 86 SER A O 1
ATOM 663 N N . GLY A 1 87 ? -1.101 -1.531 -0.906 1.00 87.00 87 GLY A N 1
ATOM 664 C CA . GLY A 1 87 ? -0.919 -2.198 0.392 1.00 87.00 87 GLY A CA 1
ATOM 665 C C . GLY A 1 87 ? 0.265 -1.657 1.201 1.00 87.00 87 GLY A C 1
ATOM 666 O O . GLY A 1 87 ? 0.212 -1.589 2.429 1.00 87.00 87 GLY A O 1
ATOM 667 N N . THR A 1 88 ? 1.299 -1.168 0.517 1.00 89.44 88 THR A N 1
ATOM 668 C CA . THR A 1 88 ? 2.491 -0.565 1.133 1.00 89.44 88 THR A CA 1
ATOM 669 C C . THR A 1 88 ? 2.127 0.604 2.052 1.00 89.44 88 THR A C 1
ATOM 671 O O . THR A 1 88 ? 2.681 0.734 3.142 1.00 89.44 88 THR A O 1
ATOM 674 N N . GLY A 1 89 ? 1.159 1.442 1.655 1.00 84.06 89 GLY A N 1
ATOM 675 C CA . GLY A 1 89 ? 0.695 2.558 2.490 1.00 84.06 89 GLY A CA 1
ATOM 676 C C . GLY A 1 89 ? 0.043 2.099 3.785 1.00 84.06 89 GLY A C 1
ATOM 677 O O . GLY A 1 89 ? 0.369 2.619 4.848 1.00 84.06 89 GLY A O 1
ATOM 678 N N . ALA A 1 90 ? -0.827 1.094 3.701 1.00 83.19 90 ALA A N 1
ATOM 679 C CA . ALA A 1 90 ? -1.490 0.535 4.873 1.00 83.19 90 ALA A CA 1
ATOM 680 C C . ALA A 1 90 ? -0.480 -0.095 5.847 1.00 83.19 90 ALA A C 1
ATOM 682 O O . ALA A 1 90 ? -0.540 0.158 7.052 1.00 83.19 90 ALA A O 1
ATOM 683 N N . ASN A 1 91 ? 0.494 -0.844 5.325 1.00 86.12 91 ASN A N 1
ATOM 684 C CA . ASN A 1 91 ? 1.515 -1.490 6.145 1.00 86.12 91 ASN A CA 1
ATOM 685 C C . ASN A 1 91 ? 2.439 -0.476 6.829 1.00 86.12 91 ASN A C 1
ATOM 687 O O . ASN A 1 91 ? 2.664 -0.577 8.031 1.00 86.12 91 ASN A O 1
ATOM 691 N N . SER A 1 92 ? 2.931 0.536 6.104 1.00 83.81 92 SER A N 1
ATOM 692 C CA . SER A 1 92 ? 3.833 1.548 6.679 1.00 83.81 92 SER A CA 1
ATOM 693 C C . SER A 1 92 ? 3.182 2.408 7.767 1.00 83.81 92 SER A C 1
ATOM 695 O O . SER A 1 92 ? 3.871 2.867 8.672 1.00 83.81 92 SER A O 1
ATOM 697 N N . GLU A 1 93 ? 1.871 2.641 7.689 1.00 81.38 93 GLU A N 1
ATOM 698 C CA . GLU A 1 93 ? 1.132 3.424 8.690 1.00 81.38 93 GLU A CA 1
ATOM 699 C C . GLU A 1 93 ? 0.627 2.563 9.861 1.00 81.38 93 GLU A C 1
ATOM 701 O O . GLU A 1 93 ? 0.027 3.087 10.803 1.00 81.38 93 GLU A O 1
ATOM 706 N N . THR A 1 94 ? 0.853 1.244 9.830 1.00 77.75 94 THR A N 1
ATOM 707 C CA . THR A 1 94 ? 0.461 0.366 10.934 1.00 77.75 94 THR A CA 1
ATOM 708 C C . THR A 1 94 ? 1.364 0.639 12.143 1.00 77.75 94 THR A C 1
ATOM 710 O O . THR A 1 94 ? 2.584 0.497 12.048 1.00 77.75 94 THR A O 1
ATOM 713 N N . PRO A 1 95 ? 0.808 1.032 13.304 1.00 70.44 95 PRO A N 1
ATOM 714 C CA . PRO A 1 95 ? 1.617 1.356 14.470 1.00 70.44 95 PRO A CA 1
ATOM 715 C C . PRO A 1 95 ? 2.326 0.109 15.011 1.00 70.44 95 PRO A C 1
ATOM 717 O O . PRO A 1 95 ? 1.685 -0.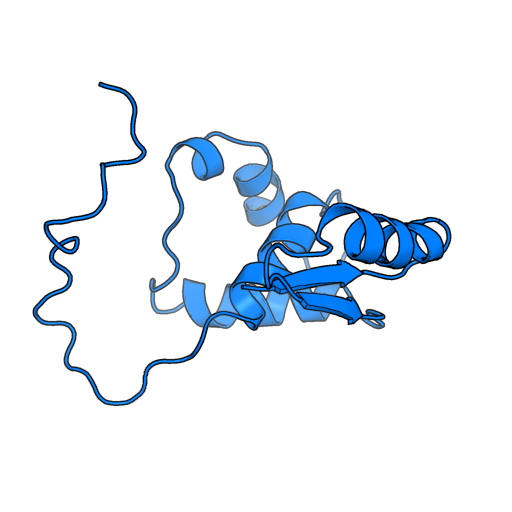901 15.310 1.00 70.44 95 PRO A O 1
ATOM 720 N N . VAL A 1 96 ? 3.644 0.202 15.199 1.00 66.06 96 VAL A N 1
ATOM 721 C CA . VAL A 1 96 ? 4.437 -0.841 15.863 1.00 66.06 96 VAL A CA 1
ATOM 722 C C . VAL A 1 96 ? 4.085 -0.847 17.351 1.00 66.06 96 VAL A C 1
ATOM 724 O O . VAL A 1 96 ? 4.322 0.132 18.059 1.00 66.06 96 VAL A O 1
ATOM 727 N N . ARG A 1 97 ? 3.509 -1.949 17.840 1.00 62.88 97 ARG A N 1
ATOM 728 C CA . ARG A 1 97 ? 3.206 -2.131 19.266 1.00 62.88 97 ARG A CA 1
ATOM 729 C C . ARG A 1 97 ? 4.427 -2.725 19.963 1.00 62.88 97 ARG A C 1
ATOM 731 O O . ARG A 1 97 ? 4.803 -3.858 19.683 1.00 62.88 97 ARG A O 1
ATOM 738 N N . ILE A 1 98 ? 5.051 -1.962 20.857 1.00 57.88 98 ILE A N 1
ATOM 739 C CA . ILE A 1 98 ? 6.209 -2.403 21.645 1.00 57.88 98 ILE A CA 1
ATOM 740 C C . ILE A 1 98 ? 5.735 -2.689 23.076 1.00 57.88 98 ILE A C 1
ATOM 742 O O . ILE A 1 98 ? 5.230 -1.783 23.733 1.00 57.88 98 ILE A O 1
ATOM 746 N N . GLY A 1 99 ? 5.922 -3.922 23.566 1.00 54.25 99 GLY A N 1
ATOM 747 C CA . GLY A 1 99 ? 5.811 -4.252 24.997 1.00 54.25 99 GLY A CA 1
ATOM 748 C C . GLY A 1 99 ? 4.635 -5.127 25.452 1.00 54.25 99 GLY A C 1
ATOM 749 O O . GLY A 1 99 ? 4.503 -5.334 26.655 1.00 54.25 99 GLY A O 1
ATOM 750 N N . GLU A 1 100 ? 3.805 -5.669 24.556 1.00 51.12 100 GLU A N 1
ATOM 751 C CA . GLU A 1 100 ? 2.672 -6.527 24.941 1.00 51.12 100 GLU A CA 1
ATOM 752 C C . GLU A 1 100 ? 2.920 -7.985 24.519 1.00 51.12 100 GLU A C 1
ATOM 754 O O . GLU A 1 100 ? 3.124 -8.285 23.342 1.00 51.12 100 GLU A O 1
ATOM 759 N N . ASN A 1 101 ? 2.963 -8.895 25.496 1.00 46.78 101 ASN A N 1
ATOM 760 C CA . ASN A 1 101 ? 3.191 -10.321 25.266 1.00 46.78 101 ASN A CA 1
ATOM 761 C C . ASN A 1 101 ? 2.008 -10.921 24.486 1.00 46.78 101 ASN A C 1
ATOM 763 O O . ASN A 1 101 ? 0.868 -10.885 24.941 1.00 46.78 101 ASN A O 1
ATOM 767 N N . TRP A 1 102 ? 2.291 -11.519 23.329 1.00 49.94 102 TRP A N 1
ATOM 768 C CA . TRP A 1 102 ? 1.325 -12.069 22.366 1.00 49.94 102 TRP A CA 1
ATOM 769 C C . TRP A 1 102 ? 0.587 -13.354 22.819 1.00 49.94 102 TRP A C 1
ATOM 771 O O . TRP A 1 102 ? 0.123 -14.143 22.002 1.00 49.94 102 TRP A O 1
ATOM 781 N N . SER A 1 103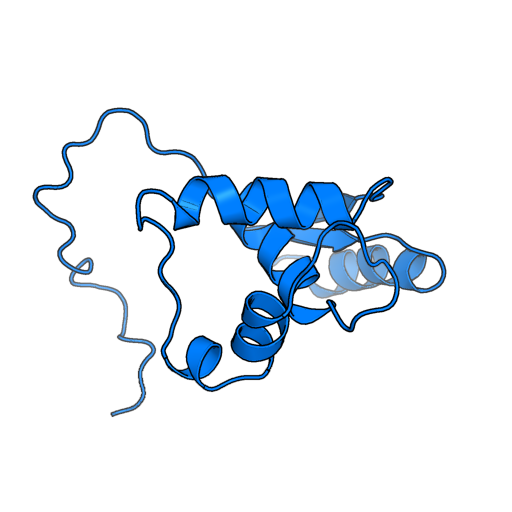 ? 0.429 -13.625 24.115 1.00 47.00 103 SER A N 1
ATOM 782 C CA . SER A 1 103 ? -0.305 -14.831 24.541 1.00 47.00 103 SER A CA 1
ATOM 783 C C . SER A 1 103 ? -1.824 -14.743 24.340 1.00 47.00 103 SER A C 1
ATOM 785 O O . SER A 1 103 ? -2.510 -15.743 24.525 1.00 47.00 103 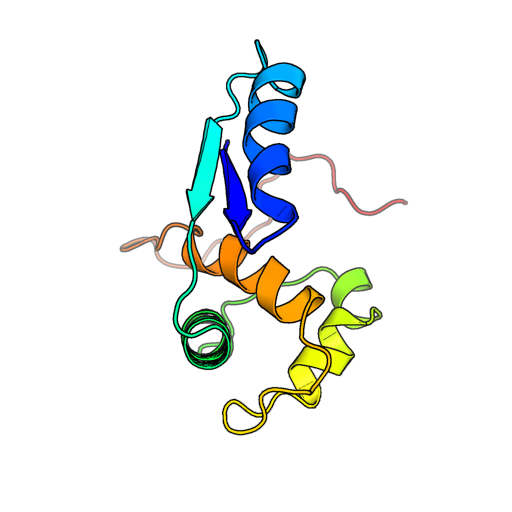SER A O 1
ATOM 787 N N . GLU A 1 104 ? -2.370 -13.595 23.933 1.00 49.06 104 GLU A N 1
ATOM 788 C CA . GLU A 1 104 ? -3.817 -13.414 23.787 1.00 49.06 104 GLU A CA 1
ATOM 789 C C . GLU A 1 104 ? -4.201 -12.646 22.524 1.00 49.06 104 GLU A C 1
ATOM 791 O O . GLU A 1 104 ? -4.888 -11.633 22.570 1.00 49.06 104 GLU A O 1
ATOM 796 N N . ASN A 1 105 ? -3.839 -13.171 21.358 1.00 51.47 105 ASN A N 1
ATOM 797 C CA . ASN A 1 105 ? -4.492 -12.757 20.120 1.00 51.47 105 ASN A CA 1
ATOM 798 C C . ASN A 1 105 ? -5.806 -13.532 19.916 1.00 51.47 105 ASN A C 1
ATOM 800 O O . ASN A 1 105 ? -6.036 -14.162 18.884 1.00 51.47 105 ASN A O 1
ATOM 804 N N . ARG A 1 106 ? -6.670 -13.526 20.942 1.00 49.72 106 ARG A N 1
ATOM 805 C CA . ARG A 1 106 ? -8.085 -13.836 20.733 1.00 49.72 106 ARG A CA 1
ATOM 806 C C . ARG A 1 106 ? -8.649 -12.682 19.906 1.00 49.72 106 ARG A C 1
ATOM 808 O O . ARG A 1 106 ? -8.411 -11.533 20.289 1.00 49.72 106 ARG A O 1
ATOM 815 N N . PRO A 1 107 ? -9.375 -12.936 18.802 1.00 48.94 107 PRO A N 1
ATOM 816 C CA . PRO A 1 107 ? -10.137 -11.870 18.169 1.00 48.94 107 PRO A CA 1
ATOM 817 C C . PRO A 1 107 ? -10.965 -11.211 19.271 1.00 48.94 107 PRO A C 1
ATOM 819 O O . PRO A 1 107 ? -11.609 -11.910 20.059 1.00 48.94 107 PRO A O 1
ATOM 822 N N . ALA A 1 108 ? -10.840 -9.889 19.411 1.00 49.34 108 ALA A N 1
ATOM 823 C CA . ALA A 1 108 ? -11.572 -9.149 20.424 1.00 49.34 108 ALA A CA 1
ATOM 824 C C . ALA A 1 108 ? -13.049 -9.532 20.290 1.00 49.34 108 ALA A C 1
ATOM 826 O O . ALA A 1 108 ? -13.660 -9.250 19.259 1.00 49.34 108 ALA A O 1
ATOM 827 N N . GLN A 1 109 ? -13.602 -10.224 21.290 1.00 51.25 109 GLN A N 1
ATOM 828 C CA . GLN A 1 109 ? -15.030 -10.508 21.333 1.00 51.25 109 GLN A CA 1
ATOM 829 C C . GLN A 1 109 ? -15.744 -9.153 21.349 1.00 51.25 109 GLN A C 1
ATOM 831 O O . GLN A 1 109 ? -15.751 -8.476 22.375 1.00 51.25 109 GLN A O 1
ATOM 836 N N . GLY A 1 110 ? -16.261 -8.716 20.196 1.00 49.59 110 GLY A N 1
ATOM 837 C CA . GLY A 1 110 ? -16.960 -7.434 20.085 1.00 49.59 110 GLY A CA 1
ATOM 838 C C . GLY A 1 110 ? -16.772 -6.615 18.806 1.00 49.59 110 GLY A C 1
ATOM 839 O O . GLY A 1 110 ? -17.222 -5.471 18.790 1.00 49.59 110 GLY A O 1
ATOM 840 N N . ARG A 1 111 ? -16.163 -7.128 17.730 1.00 49.31 111 ARG A N 1
ATOM 841 C CA . ARG A 1 111 ? -16.454 -6.598 16.386 1.00 49.31 111 ARG A CA 1
ATOM 842 C C . ARG A 1 111 ? -17.208 -7.649 15.601 1.00 49.31 111 ARG A C 1
ATOM 844 O O . ARG A 1 111 ? -16.784 -8.796 15.582 1.00 49.31 111 ARG A O 1
ATOM 851 N N . GLU A 1 112 ? -18.326 -7.233 15.016 1.00 53.50 112 GLU A N 1
ATOM 852 C CA . GLU A 1 112 ? -19.085 -8.022 14.052 1.00 53.50 112 GLU A CA 1
ATOM 853 C C . GLU A 1 112 ? -18.090 -8.602 13.042 1.00 53.50 112 GLU A C 1
ATOM 855 O O . GLU A 1 112 ? -17.316 -7.851 12.435 1.00 53.50 112 GLU A O 1
ATOM 860 N N . ASP A 1 113 ? -18.027 -9.935 12.974 1.00 52.28 113 ASP A N 1
ATOM 861 C CA . ASP A 1 113 ? -17.172 -10.639 12.027 1.00 52.28 113 ASP A CA 1
ATOM 862 C C . ASP A 1 113 ? -17.519 -10.125 10.631 1.00 52.28 113 ASP A C 1
ATOM 864 O O . ASP A 1 113 ? -18.666 -10.167 10.196 1.00 52.28 113 ASP A O 1
ATOM 868 N N . TRP A 1 114 ? -16.524 -9.580 9.937 1.00 62.84 114 TRP A N 1
ATOM 869 C CA . TRP A 1 114 ? -16.709 -9.002 8.607 1.00 62.84 114 TRP A CA 1
ATOM 870 C C . TRP A 1 114 ? -16.827 -10.092 7.519 1.00 62.84 114 TRP A C 1
ATOM 872 O O . TRP A 1 114 ? -17.021 -9.763 6.350 1.00 62.84 114 TRP A O 1
ATOM 882 N N . GLN A 1 115 ? -16.736 -11.377 7.891 1.00 43.03 115 GLN A N 1
ATOM 883 C CA . GLN A 1 115 ? -17.015 -12.516 7.014 1.00 43.03 115 GLN A CA 1
ATOM 884 C C . GLN A 1 115 ? -18.535 -12.728 6.893 1.00 43.03 115 GLN A C 1
ATOM 886 O O . GLN A 1 115 ? -19.212 -12.814 7.919 1.00 43.03 115 GLN A O 1
ATOM 891 N N . PRO A 1 116 ? -19.097 -12.836 5.676 1.00 43.91 116 PRO A N 1
ATOM 892 C CA . PRO A 1 116 ? -20.492 -13.222 5.509 1.00 43.91 116 PRO A CA 1
ATOM 893 C C . PRO A 1 116 ? -20.705 -14.686 5.931 1.00 43.91 116 PRO A C 1
ATOM 895 O O . PRO A 1 116 ? -19.881 -15.551 5.633 1.00 43.91 116 PRO A O 1
ATOM 898 N N . SER A 1 117 ? -21.818 -14.934 6.629 1.00 51.28 117 SER A N 1
ATOM 899 C CA . SER A 1 117 ? -22.306 -16.258 7.050 1.00 51.28 117 SER A CA 1
ATOM 900 C C . SER A 1 117 ? -22.788 -17.122 5.892 1.00 51.28 117 SER A C 1
ATOM 902 O O . SER A 1 117 ? -23.484 -16.540 5.025 1.00 51.28 117 SER A O 1
#

Foldseek 3Di:
DEDEFEDDDVRVCVQVVVCVVCPPVPYYYHYDYDPQQLVLLCVLCVVCPVVVNDDDDVVCCVDPVVVLVVPRDSVDDPDDCVSSSNVSVVSVPPDDDPDDDPPDPPPPPDDDPPDDD

Mean predicted aligned error: 9.33 Å

pLDDT: mean 80.34, std 14.88, range [43.03, 94.06]